Protein AF-A0AAP8LA96-F1 (afdb_monomer_lite)

Radius of gyration: 27.39 Å; chains: 1; bounding box: 60×35×71 Å

Organism: Escherichia coli (NCBI:txid562)

Sequence (110 aa):
MRLVTWTLISVALLAACWFIPYVNQTATIVAAAVLAVIAVPLLLPFIRKPLLTGPMMKVFRKVLPPLSQTERIALETGSVGFEGELFTGDPDWNILLNYPKPQLTAEEQA

pLDDT: mean 81.53, std 6.01, range [56.75, 90.94]

Foldseek 3Di:
DDLVVVLVVVVVVLVVLVPDPPHDPVVSVVVVVVSCVVSVLCVDPVNCCVPPVVVVVVVVPVVDDPQDPVNVVVVVVPPCDLVNLVVPVDHDVVVVVPPDDDDDDPVRVD

Structure (mmCIF, N/CA/C/O backbone):
data_AF-A0AAP8LA96-F1
#
_entry.id   AF-A0AAP8LA96-F1
#
loop_
_atom_site.group_PDB
_atom_site.id
_atom_site.type_symbol
_atom_site.label_atom_id
_atom_site.label_alt_id
_atom_site.label_comp_id
_atom_site.label_asym_id
_atom_site.label_entity_id
_atom_site.label_seq_id
_atom_site.pdbx_PDB_ins_code
_atom_site.Cartn_x
_atom_site.Cartn_y
_atom_site.Cartn_z
_atom_site.occupancy
_atom_site.B_iso_or_equiv
_atom_site.auth_seq_id
_atom_site.auth_comp_id
_atom_site.auth_asym_id
_atom_site.auth_atom_id
_atom_site.pdbx_PDB_model_num
ATOM 1 N N . MET A 1 1 ? -0.089 10.143 -2.634 1.00 56.75 1 MET A N 1
ATOM 2 C CA . MET A 1 1 ? 0.004 9.548 -3.990 1.00 56.75 1 MET A CA 1
ATOM 3 C C . MET A 1 1 ? 0.056 8.033 -3.866 1.00 56.75 1 MET A C 1
ATOM 5 O O . MET A 1 1 ? 0.771 7.541 -3.002 1.00 56.75 1 MET A O 1
ATOM 9 N N . ARG A 1 2 ? -0.754 7.293 -4.632 1.00 82.69 2 ARG A N 1
ATOM 10 C CA . ARG A 1 2 ? -0.843 5.825 -4.518 1.00 82.69 2 ARG A CA 1
ATOM 11 C C . ARG A 1 2 ? 0.421 5.181 -5.095 1.00 82.69 2 ARG A C 1
ATOM 13 O O . ARG A 1 2 ? 0.916 5.636 -6.111 1.00 82.69 2 ARG A O 1
ATOM 20 N N . LEU A 1 3 ? 0.900 4.084 -4.510 1.00 78.75 3 LEU A N 1
ATOM 21 C CA . LEU A 1 3 ? 2.045 3.316 -5.029 1.00 78.75 3 LEU A CA 1
ATOM 22 C C . LEU A 1 3 ? 1.927 3.014 -6.541 1.00 78.75 3 LEU A C 1
ATOM 24 O O . LEU A 1 3 ? 2.904 3.107 -7.272 1.00 78.75 3 LEU A O 1
ATOM 28 N N . VAL A 1 4 ? 0.701 2.758 -7.007 1.00 83.25 4 VAL A N 1
ATOM 29 C CA . VAL A 1 4 ? 0.358 2.513 -8.417 1.00 83.25 4 VAL A CA 1
ATOM 30 C C . VAL A 1 4 ? 0.769 3.666 -9.341 1.00 83.25 4 VAL A C 1
ATOM 32 O O . VAL A 1 4 ? 1.235 3.424 -10.450 1.00 83.25 4 VAL A O 1
ATOM 35 N N . THR A 1 5 ? 0.630 4.925 -8.909 1.00 83.94 5 THR A N 1
ATOM 36 C CA . THR A 1 5 ? 0.979 6.070 -9.765 1.00 83.94 5 THR A CA 1
ATOM 37 C C . THR A 1 5 ? 2.485 6.135 -9.996 1.00 83.94 5 THR A C 1
ATOM 39 O O . THR A 1 5 ? 2.919 6.362 -11.118 1.00 83.94 5 THR A O 1
ATOM 42 N N . TRP A 1 6 ? 3.288 5.847 -8.970 1.00 81.81 6 TRP A N 1
ATOM 43 C CA . TRP A 1 6 ?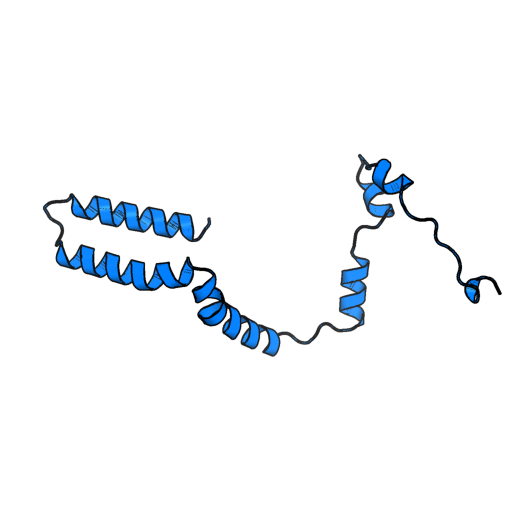 4.747 5.812 -9.085 1.00 81.81 6 TRP A CA 1
ATOM 44 C C . TRP A 1 6 ? 5.247 4.650 -9.942 1.00 81.81 6 TRP A C 1
ATOM 46 O O . TRP A 1 6 ? 6.161 4.845 -10.739 1.00 81.81 6 TRP A O 1
ATOM 56 N N . THR A 1 7 ? 4.627 3.470 -9.837 1.00 85.62 7 THR A N 1
ATOM 57 C CA . THR A 1 7 ? 4.982 2.321 -10.686 1.00 85.62 7 THR A CA 1
ATOM 58 C C . THR A 1 7 ? 4.631 2.553 -12.154 1.00 85.62 7 THR A C 1
ATOM 60 O O . THR A 1 7 ? 5.355 2.105 -13.032 1.00 85.62 7 THR A O 1
ATOM 63 N N . LEU A 1 8 ? 3.539 3.268 -12.443 1.00 85.94 8 LEU A N 1
ATOM 64 C CA . LEU A 1 8 ? 3.173 3.604 -13.821 1.00 85.94 8 LEU A CA 1
ATOM 65 C C . LEU A 1 8 ? 4.123 4.645 -14.423 1.00 85.94 8 LEU A C 1
ATOM 67 O O . LEU A 1 8 ? 4.551 4.484 -15.562 1.00 85.94 8 LEU A O 1
ATOM 71 N N . ILE A 1 9 ? 4.496 5.672 -13.652 1.00 89.00 9 ILE A N 1
ATOM 72 C CA . ILE A 1 9 ? 5.449 6.703 -14.091 1.00 89.00 9 ILE A CA 1
ATOM 73 C C . ILE A 1 9 ? 6.813 6.083 -14.413 1.00 89.00 9 ILE A C 1
ATOM 75 O O . ILE A 1 9 ? 7.401 6.390 -15.446 1.00 89.00 9 ILE A O 1
ATOM 79 N N . SER A 1 10 ? 7.317 5.191 -13.560 1.00 85.00 10 SER A N 1
ATOM 80 C CA . SER A 1 10 ? 8.624 4.564 -13.765 1.00 85.00 10 SER A CA 1
ATOM 81 C C . SER A 1 10 ? 8.644 3.596 -14.950 1.00 85.00 10 SER A C 1
ATOM 83 O O . SER A 1 10 ? 9.607 3.599 -15.716 1.00 85.00 10 SER A O 1
ATOM 85 N N . VAL A 1 11 ? 7.573 2.823 -15.162 1.00 87.69 11 VAL A N 1
ATOM 86 C CA . VAL A 1 11 ? 7.419 1.984 -16.363 1.00 87.69 11 VAL A CA 1
ATOM 87 C C . VAL A 1 11 ? 7.347 2.847 -17.625 1.00 87.69 11 VAL A C 1
ATOM 89 O O . VAL A 1 11 ? 8.013 2.534 -18.609 1.00 87.69 11 VAL A O 1
ATOM 92 N N . ALA A 1 12 ? 6.606 3.958 -17.592 1.00 88.12 12 ALA A N 1
ATOM 93 C CA . ALA A 1 12 ? 6.518 4.887 -18.717 1.00 88.12 12 ALA A CA 1
ATOM 94 C C . ALA A 1 12 ? 7.876 5.532 -19.047 1.00 88.12 12 ALA A C 1
ATOM 96 O O . ALA A 1 12 ? 8.240 5.620 -20.217 1.00 88.12 12 ALA A O 1
ATOM 97 N N . LEU A 1 13 ? 8.656 5.924 -18.034 1.00 86.62 13 LEU A N 1
ATOM 98 C CA . LEU A 1 13 ? 10.011 6.455 -18.217 1.00 86.62 13 LEU A CA 1
ATOM 99 C C . LEU A 1 13 ? 10.960 5.420 -18.834 1.00 86.62 13 LEU A C 1
ATOM 101 O O . LEU A 1 13 ? 11.691 5.747 -19.765 1.00 86.62 13 LEU A O 1
ATOM 105 N N . LEU A 1 14 ? 10.927 4.168 -18.365 1.00 85.94 14 LEU A N 1
ATOM 106 C CA . LEU A 1 14 ? 11.741 3.092 -18.943 1.00 85.94 14 LEU A CA 1
ATOM 107 C C . LEU A 1 14 ? 11.339 2.779 -20.390 1.00 85.94 14 LEU A C 1
ATOM 109 O O . LEU A 1 14 ? 12.213 2.558 -21.227 1.00 85.94 14 LEU A O 1
ATOM 113 N N . ALA A 1 15 ? 10.042 2.822 -20.703 1.00 84.50 15 ALA A N 1
ATOM 114 C CA . ALA A 1 15 ? 9.553 2.687 -22.071 1.00 84.50 15 ALA A CA 1
ATOM 115 C C . ALA A 1 15 ? 10.025 3.849 -22.960 1.00 84.50 15 A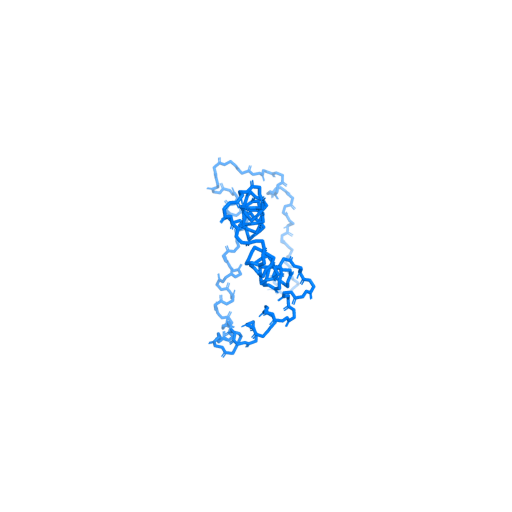LA A C 1
ATOM 117 O O . ALA A 1 15 ? 10.433 3.614 -24.091 1.00 84.50 15 ALA A O 1
ATOM 118 N N . ALA A 1 16 ? 10.051 5.083 -22.448 1.00 85.25 16 ALA A N 1
ATOM 119 C CA . ALA A 1 16 ? 10.608 6.230 -23.168 1.00 85.25 16 ALA A CA 1
ATOM 120 C C . ALA A 1 16 ? 12.116 6.061 -23.435 1.00 85.25 16 ALA A C 1
ATOM 122 O O . ALA A 1 16 ? 12.574 6.307 -24.550 1.00 85.25 16 ALA A O 1
ATOM 123 N N . CYS A 1 17 ? 12.874 5.572 -22.446 1.00 83.50 17 CYS A N 1
ATOM 124 C CA . CYS A 1 17 ? 14.303 5.274 -22.591 1.00 83.50 17 CYS A CA 1
ATOM 125 C C . CYS A 1 17 ? 14.596 4.209 -23.656 1.00 83.50 17 CYS A C 1
ATOM 127 O O . CYS A 1 17 ? 15.680 4.228 -24.235 1.00 83.50 17 CYS A O 1
ATOM 129 N N . TRP A 1 18 ? 13.646 3.317 -23.950 1.00 80.31 18 TRP A N 1
ATOM 130 C CA . TRP A 1 18 ? 13.789 2.312 -25.006 1.00 80.31 18 TRP A CA 1
ATOM 131 C C . TRP A 1 18 ? 13.904 2.925 -26.410 1.00 80.31 18 TRP A C 1
ATOM 133 O O . TRP A 1 18 ? 14.567 2.364 -27.279 1.00 80.31 18 TRP A O 1
ATOM 143 N N . PHE A 1 19 ? 13.283 4.086 -26.641 1.00 81.75 19 PHE A N 1
ATOM 144 C CA . PHE A 1 19 ? 13.285 4.763 -27.943 1.00 81.75 19 PHE A CA 1
ATOM 145 C C . PHE A 1 19 ? 14.500 5.679 -28.157 1.00 81.75 19 PHE A C 1
ATOM 147 O O . PHE A 1 19 ? 14.633 6.273 -29.226 1.00 81.75 19 PHE A O 1
ATOM 154 N N . ILE A 1 20 ? 15.392 5.805 -27.168 1.00 84.50 20 ILE A N 1
ATOM 155 C CA . ILE A 1 20 ? 16.577 6.666 -27.250 1.00 84.50 20 ILE A CA 1
ATOM 156 C C . ILE A 1 20 ? 17.755 5.852 -27.823 1.00 84.50 20 ILE A C 1
ATOM 158 O O . ILE A 1 20 ? 18.235 4.939 -27.151 1.00 84.50 20 ILE A O 1
ATOM 162 N N . PRO A 1 21 ? 18.297 6.192 -29.013 1.00 72.00 21 PRO A N 1
ATOM 163 C CA . PRO A 1 21 ? 19.334 5.391 -29.684 1.00 72.00 21 PRO A CA 1
ATOM 164 C C . PRO A 1 21 ? 20.662 5.272 -28.919 1.00 72.00 21 PRO A C 1
ATOM 166 O O . PRO A 1 21 ? 21.426 4.340 -29.139 1.00 72.00 21 PRO A O 1
ATOM 169 N N . TYR A 1 22 ? 20.945 6.224 -28.026 1.00 78.31 22 TYR A N 1
ATOM 170 C CA . TYR A 1 22 ? 22.170 6.280 -27.219 1.00 78.31 22 TYR A CA 1
ATOM 171 C C . TYR A 1 22 ? 22.110 5.447 -25.929 1.00 78.31 22 TYR A C 1
ATOM 173 O O . TYR A 1 22 ? 23.097 5.368 -25.196 1.00 78.31 22 TYR A O 1
ATOM 181 N N . VAL A 1 23 ? 20.959 4.849 -25.615 1.00 81.00 23 VAL A N 1
ATOM 182 C CA . VAL A 1 23 ? 20.758 4.102 -24.373 1.00 81.00 23 VAL A CA 1
ATOM 183 C C . VAL A 1 23 ? 21.096 2.627 -24.578 1.00 81.00 23 VAL A C 1
ATOM 185 O O . VAL A 1 23 ? 20.668 1.989 -25.537 1.00 81.00 23 VAL A O 1
ATOM 188 N N . ASN A 1 24 ? 21.849 2.056 -23.636 1.00 84.19 24 ASN A N 1
ATOM 189 C CA . ASN A 1 24 ? 22.156 0.632 -23.647 1.00 84.19 24 ASN A CA 1
ATOM 190 C C . ASN A 1 24 ? 20.895 -0.192 -23.330 1.00 84.19 24 ASN A C 1
ATOM 192 O O . ASN A 1 24 ? 20.390 -0.175 -22.204 1.00 84.19 24 ASN A O 1
ATOM 196 N N . GLN A 1 25 ? 20.425 -0.962 -24.313 1.00 79.00 25 GLN A N 1
ATOM 197 C CA . GLN A 1 25 ? 19.217 -1.784 -24.201 1.00 79.00 25 GLN A CA 1
ATOM 198 C C . GLN A 1 25 ? 19.311 -2.808 -23.063 1.00 79.00 25 GLN A C 1
ATOM 200 O O . GLN A 1 25 ? 18.345 -3.004 -22.328 1.00 79.00 25 GLN A O 1
ATOM 205 N N . THR A 1 26 ? 20.486 -3.396 -22.829 1.00 85.25 26 THR A N 1
ATOM 206 C CA . THR A 1 26 ? 20.661 -4.385 -21.751 1.00 85.25 26 THR A CA 1
ATOM 207 C C . THR A 1 26 ? 20.442 -3.766 -20.369 1.00 85.25 26 THR A C 1
ATOM 209 O O . THR A 1 26 ? 19.748 -4.346 -19.536 1.00 85.25 26 THR A O 1
ATOM 212 N N . ALA A 1 27 ? 20.926 -2.540 -20.151 1.00 84.38 27 ALA A N 1
ATOM 213 C CA . ALA A 1 27 ? 20.719 -1.809 -18.905 1.00 84.38 27 ALA A CA 1
ATOM 214 C C . ALA A 1 27 ? 19.234 -1.486 -18.664 1.00 84.38 27 ALA A C 1
ATOM 216 O O . ALA A 1 27 ? 18.757 -1.605 -17.536 1.00 84.38 27 ALA A O 1
ATOM 217 N N . THR A 1 28 ? 18.481 -1.140 -19.715 1.00 84.56 28 THR A N 1
ATOM 218 C CA . THR A 1 28 ? 17.036 -0.869 -19.587 1.00 84.56 28 THR A CA 1
ATOM 219 C C . THR A 1 28 ? 16.231 -2.115 -19.228 1.00 84.56 28 THR A C 1
ATOM 221 O O . THR A 1 28 ? 15.351 -2.037 -18.373 1.00 84.56 28 THR A O 1
ATOM 224 N N . ILE A 1 29 ? 16.571 -3.276 -19.801 1.00 86.44 29 ILE A N 1
ATOM 225 C CA . ILE A 1 29 ? 15.930 -4.556 -19.468 1.00 86.44 29 ILE A CA 1
ATOM 226 C C . ILE A 1 29 ? 16.223 -4.933 -18.017 1.00 86.44 29 ILE A C 1
ATOM 228 O O . ILE A 1 29 ? 15.308 -5.311 -17.288 1.00 86.44 29 ILE A O 1
ATOM 232 N N . VAL A 1 30 ? 17.476 -4.795 -17.573 1.00 90.12 30 VAL A N 1
ATOM 233 C CA . VAL A 1 30 ? 17.857 -5.080 -16.182 1.00 90.12 30 VAL A CA 1
ATOM 234 C C . VAL A 1 30 ? 17.112 -4.154 -15.219 1.00 90.12 30 VAL A C 1
ATOM 236 O O . VAL A 1 30 ? 16.537 -4.628 -14.242 1.00 90.12 30 VAL A O 1
ATOM 239 N N . ALA A 1 31 ? 17.048 -2.853 -15.511 1.00 86.44 31 ALA A N 1
ATOM 240 C CA . ALA A 1 31 ? 16.306 -1.897 -14.693 1.00 86.44 31 ALA A CA 1
ATOM 241 C C . ALA A 1 31 ? 14.801 -2.218 -14.643 1.00 86.44 31 ALA A C 1
ATOM 243 O O . ALA A 1 31 ? 14.201 -2.189 -13.567 1.00 86.44 31 ALA A O 1
ATOM 244 N N . ALA A 1 32 ? 14.201 -2.586 -15.779 1.00 88.19 32 ALA A N 1
ATOM 245 C CA . ALA A 1 32 ? 12.804 -3.006 -15.849 1.00 88.19 32 ALA A CA 1
ATOM 246 C C . ALA A 1 32 ? 12.549 -4.301 -15.063 1.00 88.19 32 ALA A C 1
ATOM 248 O O . ALA A 1 32 ? 11.551 -4.394 -14.348 1.00 88.19 32 ALA A O 1
ATOM 249 N N . ALA A 1 33 ? 13.462 -5.271 -15.137 1.00 89.62 33 ALA A N 1
ATOM 250 C CA . ALA A 1 33 ? 13.375 -6.517 -14.384 1.00 89.62 33 ALA A CA 1
ATOM 251 C C . ALA A 1 33 ? 13.458 -6.267 -12.872 1.00 89.62 33 ALA A C 1
ATOM 253 O O . ALA A 1 33 ? 12.606 -6.749 -12.128 1.00 89.62 33 ALA A O 1
ATOM 254 N N . VAL A 1 34 ? 14.419 -5.458 -12.413 1.00 90.94 34 VAL A N 1
ATOM 255 C CA . VAL A 1 34 ? 14.539 -5.069 -10.995 1.00 90.94 34 VAL A CA 1
ATOM 256 C C . VAL A 1 34 ? 13.271 -4.360 -10.522 1.00 90.94 34 VAL A C 1
ATOM 258 O O . VAL A 1 34 ? 12.736 -4.677 -9.458 1.00 90.94 34 VAL A O 1
ATOM 261 N N . LEU A 1 35 ? 12.748 -3.440 -11.334 1.00 89.94 35 LEU A N 1
ATOM 262 C CA . LEU A 1 35 ? 11.518 -2.731 -11.017 1.00 89.94 35 LEU A CA 1
ATOM 263 C C . LEU A 1 35 ? 10.333 -3.686 -10.903 1.00 89.94 35 LEU A C 1
ATOM 265 O O . LEU A 1 35 ? 9.586 -3.600 -9.933 1.00 89.94 35 LEU A O 1
ATOM 269 N N . ALA A 1 36 ? 10.175 -4.612 -11.849 1.00 87.44 36 ALA A N 1
ATOM 270 C CA . ALA A 1 36 ? 9.113 -5.609 -11.820 1.00 87.44 36 ALA A CA 1
ATOM 271 C C . ALA A 1 36 ? 9.221 -6.511 -10.581 1.00 87.44 36 ALA A C 1
ATOM 273 O O . ALA A 1 36 ? 8.221 -6.723 -9.896 1.00 87.44 36 ALA A O 1
ATOM 274 N N . VAL A 1 37 ? 10.428 -6.969 -10.235 1.00 89.06 37 VAL A N 1
ATOM 275 C CA . VAL A 1 37 ? 10.679 -7.808 -9.051 1.00 89.06 37 VAL A CA 1
ATOM 276 C C . VAL A 1 37 ? 10.267 -7.108 -7.755 1.00 89.06 37 VAL A C 1
ATOM 278 O O . VAL A 1 37 ? 9.747 -7.763 -6.858 1.00 89.06 37 VAL A O 1
ATOM 281 N N . ILE A 1 38 ? 10.446 -5.790 -7.646 1.00 86.50 38 ILE A N 1
ATOM 282 C CA . ILE A 1 38 ? 10.074 -5.030 -6.441 1.00 86.50 38 ILE A CA 1
ATOM 283 C C . ILE A 1 38 ? 8.599 -4.602 -6.480 1.00 86.50 38 ILE A C 1
ATOM 285 O O . ILE A 1 38 ? 7.885 -4.705 -5.481 1.00 86.50 38 ILE A O 1
ATOM 289 N N . ALA A 1 39 ? 8.121 -4.120 -7.627 1.00 85.88 39 ALA A N 1
ATOM 290 C CA . ALA A 1 39 ? 6.790 -3.541 -7.769 1.00 85.88 39 ALA A CA 1
ATOM 291 C C . ALA A 1 39 ? 5.684 -4.600 -7.767 1.00 85.88 39 ALA A C 1
ATOM 293 O O . ALA A 1 39 ? 4.644 -4.381 -7.146 1.00 85.88 39 ALA A O 1
ATOM 294 N N . VAL A 1 40 ? 5.885 -5.750 -8.420 1.00 85.00 40 VAL A N 1
ATOM 295 C CA . VAL A 1 40 ? 4.853 -6.796 -8.546 1.00 85.00 40 VAL A CA 1
ATOM 296 C C . VAL A 1 40 ? 4.429 -7.360 -7.180 1.00 85.00 40 VAL A C 1
ATOM 298 O O . VAL A 1 40 ? 3.223 -7.362 -6.904 1.00 85.00 40 VAL A O 1
ATOM 301 N N . PRO A 1 41 ? 5.346 -7.755 -6.271 1.00 83.69 41 PRO A N 1
ATOM 302 C CA . PRO A 1 41 ? 4.972 -8.201 -4.927 1.00 83.69 41 PRO A CA 1
ATOM 303 C C . PRO A 1 41 ? 4.245 -7.129 -4.113 1.00 83.69 41 PRO A C 1
ATOM 305 O O . PRO A 1 41 ? 3.407 -7.456 -3.275 1.00 83.69 41 PRO A O 1
ATOM 308 N N . LEU A 1 42 ? 4.559 -5.853 -4.355 1.00 84.50 42 LEU A N 1
ATOM 309 C CA . LEU A 1 42 ? 4.030 -4.718 -3.601 1.00 84.50 42 LEU A CA 1
ATOM 310 C C . LEU A 1 42 ? 2.648 -4.265 -4.107 1.00 84.50 42 LEU A C 1
ATOM 312 O O . LEU A 1 42 ? 1.796 -3.848 -3.314 1.00 84.50 42 LEU A O 1
ATOM 316 N N . LEU A 1 43 ? 2.405 -4.392 -5.416 1.00 82.19 43 LEU A N 1
ATOM 317 C CA . LEU A 1 43 ? 1.127 -4.113 -6.074 1.00 82.19 43 LEU A CA 1
ATOM 318 C C . LEU A 1 43 ? 0.087 -5.199 -5.782 1.00 82.19 43 LEU A C 1
ATOM 320 O O . LEU A 1 43 ? -1.083 -4.880 -5.559 1.00 82.19 43 LEU A O 1
ATOM 324 N N . LEU A 1 44 ? 0.499 -6.471 -5.753 1.00 84.00 44 LEU A N 1
ATOM 325 C CA . LEU A 1 44 ? -0.424 -7.591 -5.594 1.00 84.00 44 LEU A CA 1
ATOM 326 C C . LEU A 1 44 ? -0.812 -7.801 -4.121 1.00 84.00 44 LEU A C 1
ATOM 328 O O . LEU A 1 44 ? 0.023 -8.198 -3.302 1.00 84.00 44 LEU A O 1
ATOM 332 N N . PRO A 1 45 ? -2.096 -7.611 -3.749 1.00 77.44 45 PRO A N 1
ATOM 333 C CA . PRO A 1 45 ? -2.527 -7.708 -2.361 1.00 77.44 45 PRO A CA 1
ATOM 334 C C . PRO A 1 45 ? -2.358 -9.102 -1.757 1.00 77.44 45 PRO A C 1
ATOM 336 O O . PRO A 1 45 ? -2.180 -9.209 -0.545 1.00 77.44 45 PRO A O 1
ATOM 339 N N . PHE A 1 46 ? -2.388 -10.141 -2.589 1.00 80.88 46 PHE A N 1
ATOM 340 C CA . PHE A 1 46 ? -2.182 -11.525 -2.176 1.00 80.88 46 PHE A CA 1
ATOM 341 C C . PHE A 1 46 ? -0.735 -11.809 -1.746 1.00 80.88 46 PHE A C 1
ATOM 343 O O . PHE A 1 46 ? -0.524 -12.607 -0.843 1.00 80.88 46 PHE A O 1
ATOM 350 N N . ILE A 1 47 ? 0.249 -11.112 -2.327 1.00 81.81 47 ILE A N 1
ATOM 351 C CA . ILE A 1 47 ? 1.676 -11.299 -2.021 1.00 81.81 47 ILE A CA 1
ATOM 352 C C . ILE A 1 47 ? 2.123 -10.315 -0.933 1.00 81.81 47 ILE A C 1
ATOM 354 O O . ILE A 1 47 ? 2.756 -10.710 0.047 1.00 81.81 47 ILE A O 1
ATOM 358 N N . ARG A 1 48 ? 1.716 -9.041 -1.030 1.00 84.31 48 ARG A N 1
ATOM 359 C CA . ARG A 1 48 ? 2.113 -7.992 -0.072 1.00 84.31 48 ARG A CA 1
ATOM 360 C C . ARG A 1 48 ? 1.662 -8.280 1.365 1.00 84.31 48 ARG A C 1
ATOM 362 O O . ARG A 1 48 ? 2.376 -7.975 2.316 1.00 84.31 48 ARG A O 1
ATOM 369 N N . LYS A 1 49 ? 0.452 -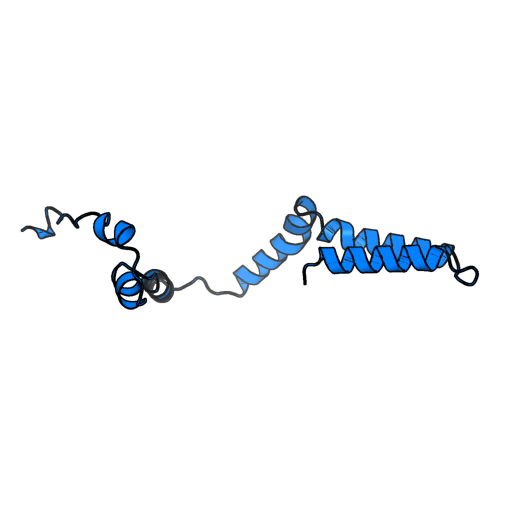8.829 1.540 1.00 82.62 49 LYS A N 1
ATOM 370 C CA . LYS A 1 49 ? -0.168 -9.013 2.859 1.00 82.62 49 LYS A CA 1
ATOM 371 C C . LYS A 1 49 ? 0.564 -10.069 3.696 1.00 82.62 49 LYS A C 1
ATOM 373 O O . LYS A 1 49 ? 0.914 -9.735 4.825 1.00 82.62 49 LYS A O 1
ATOM 378 N N . PRO A 1 50 ? 0.824 -11.296 3.204 1.00 83.69 50 PRO A N 1
ATOM 379 C CA . PRO A 1 50 ? 1.559 -12.294 3.978 1.00 83.69 50 PRO A CA 1
ATOM 380 C C . PRO A 1 50 ? 3.050 -11.967 4.114 1.00 83.69 50 PRO A C 1
ATOM 382 O O . PRO A 1 50 ? 3.610 -12.209 5.179 1.00 83.69 50 PRO A O 1
ATOM 385 N N . LEU A 1 51 ? 3.682 -11.397 3.079 1.00 81.12 51 LEU A N 1
ATOM 386 C CA . LEU A 1 51 ? 5.134 -11.190 3.057 1.00 81.12 51 LEU A CA 1
ATOM 387 C C . LEU A 1 51 ? 5.581 -9.919 3.792 1.00 81.12 51 LEU A C 1
ATOM 389 O O . LEU A 1 51 ? 6.605 -9.930 4.465 1.00 81.12 51 LEU A O 1
ATOM 393 N N . LEU A 1 52 ? 4.817 -8.828 3.677 1.00 81.19 52 LEU A N 1
ATOM 394 C CA . LEU A 1 52 ? 5.168 -7.528 4.257 1.00 81.19 52 LEU A CA 1
ATOM 395 C C . LEU A 1 52 ? 4.291 -7.191 5.461 1.00 81.19 52 LEU A C 1
ATOM 397 O O . LEU A 1 52 ? 4.780 -6.981 6.569 1.00 81.19 52 LEU A O 1
ATOM 401 N N . THR A 1 53 ? 2.973 -7.137 5.257 1.00 85.06 53 THR A N 1
ATOM 402 C CA . THR A 1 53 ? 2.057 -6.598 6.273 1.00 85.06 53 THR A CA 1
ATOM 403 C C . THR A 1 53 ? 1.935 -7.514 7.489 1.00 85.06 53 THR A C 1
ATOM 405 O O . THR A 1 53 ? 1.941 -7.035 8.617 1.00 85.06 53 THR A O 1
ATOM 408 N N . GLY A 1 54 ? 1.848 -8.827 7.279 1.00 84.56 54 GLY A N 1
ATOM 409 C CA . GLY A 1 54 ? 1.728 -9.838 8.329 1.00 84.56 54 GLY A CA 1
ATOM 410 C C . GLY A 1 54 ? 2.855 -9.791 9.368 1.00 84.56 54 GLY A C 1
ATOM 411 O O . GLY A 1 54 ? 2.559 -9.618 10.553 1.00 84.56 54 GLY A O 1
ATOM 412 N N . PRO A 1 55 ? 4.137 -9.921 8.977 1.00 84.50 55 PRO A N 1
ATOM 413 C CA . PRO A 1 55 ? 5.247 -9.853 9.925 1.00 84.50 55 PRO A CA 1
ATOM 414 C C . PRO A 1 55 ? 5.376 -8.469 10.567 1.00 84.50 55 PRO A C 1
ATOM 416 O O . PRO A 1 55 ? 5.565 -8.384 11.779 1.00 84.50 55 PRO A O 1
ATOM 419 N N . MET A 1 56 ? 5.179 -7.392 9.801 1.00 85.69 56 MET A N 1
ATOM 420 C CA . MET A 1 56 ? 5.223 -6.029 10.338 1.00 85.69 56 MET A CA 1
ATOM 421 C C . MET A 1 56 ? 4.148 -5.810 11.413 1.00 85.69 56 MET A C 1
ATOM 423 O O . MET A 1 56 ? 4.434 -5.264 12.475 1.00 85.69 56 MET A O 1
ATOM 427 N N . MET A 1 57 ? 2.935 -6.324 11.196 1.00 85.56 57 MET A N 1
ATOM 428 C CA . MET A 1 57 ? 1.848 -6.266 12.175 1.00 85.56 57 MET A CA 1
ATOM 429 C C . MET A 1 57 ? 2.153 -7.096 13.428 1.00 85.56 57 MET A C 1
ATOM 431 O O . MET A 1 57 ? 1.801 -6.684 14.530 1.00 85.56 57 MET A O 1
ATOM 435 N N . LYS A 1 58 ? 2.824 -8.250 13.296 1.00 84.12 58 LYS A N 1
ATOM 436 C CA . LYS A 1 58 ? 3.263 -9.047 14.458 1.00 84.12 58 LYS A CA 1
ATOM 437 C C . LYS A 1 58 ? 4.271 -8.285 15.317 1.00 84.12 58 LYS A C 1
ATOM 439 O O . LYS A 1 58 ? 4.149 -8.302 16.537 1.00 84.12 58 LYS A O 1
ATOM 444 N N . VAL A 1 59 ? 5.234 -7.608 14.690 1.00 86.56 59 VAL A N 1
ATOM 445 C CA . VAL A 1 59 ? 6.201 -6.757 15.401 1.00 86.56 59 VAL A CA 1
ATOM 446 C C . VAL A 1 59 ? 5.484 -5.593 16.074 1.00 86.56 59 VAL A C 1
ATOM 448 O O . VAL A 1 59 ? 5.679 -5.356 17.261 1.00 86.56 59 VAL A O 1
ATOM 451 N N . PHE A 1 60 ? 4.592 -4.918 15.352 1.00 85.38 60 PHE A N 1
ATOM 452 C CA . PHE A 1 60 ? 3.850 -3.780 15.881 1.00 85.38 60 PHE A CA 1
ATOM 453 C C . PHE A 1 60 ? 2.983 -4.156 17.089 1.00 85.38 60 PHE A C 1
ATOM 455 O O . PHE A 1 60 ? 3.031 -3.480 18.110 1.00 85.38 60 PHE A O 1
ATOM 462 N N . ARG A 1 61 ? 2.284 -5.297 17.032 1.00 81.56 61 ARG A N 1
ATOM 463 C CA . ARG A 1 61 ? 1.528 -5.842 18.175 1.00 81.56 61 ARG A CA 1
ATOM 464 C C . ARG A 1 61 ? 2.398 -6.229 19.368 1.00 81.56 61 ARG A C 1
ATOM 466 O O . ARG A 1 61 ? 1.880 -6.327 20.468 1.00 81.56 61 ARG A O 1
ATOM 473 N N . LYS A 1 62 ? 3.686 -6.507 19.159 1.00 81.62 62 LYS A N 1
ATOM 474 C CA . LYS A 1 62 ? 4.620 -6.806 20.250 1.00 81.62 62 LYS A CA 1
ATOM 475 C C . LYS A 1 62 ? 5.099 -5.533 20.952 1.00 81.62 62 LYS A C 1
ATOM 477 O O . LYS A 1 62 ? 5.409 -5.581 22.134 1.00 81.62 62 LYS A O 1
ATOM 482 N N . VAL A 1 63 ? 5.197 -4.428 20.214 1.00 85.19 63 VAL A N 1
ATOM 483 C CA . VAL A 1 63 ? 5.649 -3.130 20.736 1.00 85.19 63 VAL A CA 1
ATOM 484 C C . VAL A 1 63 ? 4.496 -2.349 21.357 1.00 85.19 63 VAL A C 1
ATOM 486 O O . VAL A 1 63 ? 4.694 -1.670 22.359 1.00 85.19 63 VAL A O 1
ATOM 489 N N . LEU A 1 64 ? 3.297 -2.445 20.782 1.00 81.31 64 LEU A N 1
ATOM 490 C CA . LEU A 1 64 ? 2.126 -1.796 21.346 1.00 81.31 64 LEU A CA 1
ATOM 491 C C . LEU A 1 64 ? 1.572 -2.600 22.527 1.00 81.31 64 LEU A C 1
ATOM 493 O O . LEU A 1 64 ? 1.220 -3.770 22.342 1.00 81.31 64 LEU A O 1
ATOM 497 N N . PRO A 1 65 ? 1.442 -1.987 23.717 1.00 75.38 65 PRO A N 1
ATOM 498 C CA . PRO A 1 65 ? 0.725 -2.609 24.812 1.00 75.38 65 PRO A CA 1
ATOM 499 C C . PRO A 1 65 ? -0.751 -2.798 24.424 1.00 75.38 65 PRO A C 1
ATOM 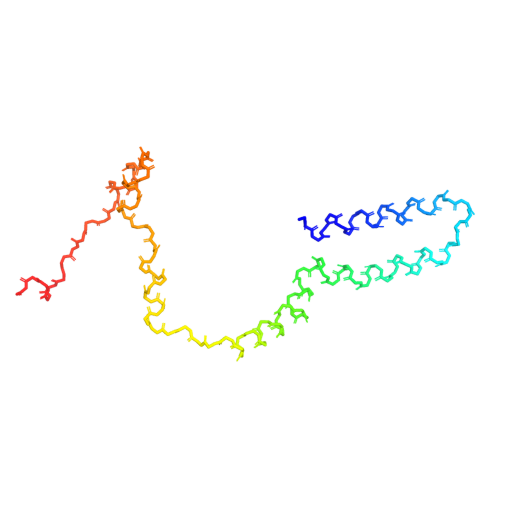501 O O . PRO A 1 65 ? -1.297 -2.019 23.635 1.00 75.38 65 PRO A O 1
ATOM 504 N N . PRO A 1 66 ? -1.416 -3.839 24.948 1.00 73.94 66 PRO A N 1
ATOM 505 C CA . PRO A 1 66 ? -2.853 -3.975 24.782 1.00 73.94 66 PRO A CA 1
ATOM 506 C C . PRO A 1 66 ? -3.546 -2.743 25.375 1.00 73.94 66 PRO A C 1
ATOM 508 O O . PRO A 1 66 ? -3.202 -2.313 26.473 1.00 73.94 66 PRO A O 1
ATOM 511 N N . LEU A 1 67 ? -4.517 -2.193 24.642 1.00 78.31 67 LEU A N 1
ATOM 512 C CA . LEU A 1 67 ? -5.343 -1.081 25.112 1.00 78.31 67 LEU A CA 1
ATOM 513 C C . LEU A 1 67 ? -5.942 -1.423 26.478 1.00 78.31 67 LEU A C 1
ATOM 515 O O . LEU A 1 67 ? -6.600 -2.463 26.616 1.00 78.31 67 LEU A O 1
ATOM 519 N N . SER A 1 68 ? -5.720 -0.553 27.462 1.00 82.75 68 SER A N 1
ATOM 520 C CA . SER A 1 68 ? -6.315 -0.721 28.783 1.00 82.75 68 SER A CA 1
ATOM 521 C C . SER A 1 68 ? -7.838 -0.591 28.704 1.00 82.75 68 SER A C 1
ATOM 523 O O . SER A 1 68 ? -8.395 0.006 27.777 1.00 82.75 68 SER A O 1
ATOM 525 N N . GLN A 1 69 ? -8.534 -1.173 29.680 1.00 78.62 69 GLN A N 1
ATOM 526 C CA . GLN A 1 69 ? -9.995 -1.133 29.730 1.00 78.62 69 GLN A CA 1
ATOM 527 C C . GLN A 1 69 ? -10.519 0.312 29.730 1.00 78.62 69 GLN A C 1
ATOM 529 O O . GLN A 1 69 ? -11.489 0.607 29.041 1.00 78.62 69 GLN A O 1
ATOM 534 N N . THR A 1 70 ? -9.843 1.224 30.428 1.00 83.25 70 THR A N 1
ATOM 535 C CA . THR A 1 70 ? -10.214 2.642 30.503 1.00 83.25 70 THR A CA 1
ATOM 536 C C . THR A 1 70 ? -9.948 3.396 29.200 1.00 83.25 70 THR A C 1
ATOM 538 O O . THR A 1 70 ? -10.796 4.177 28.784 1.00 83.25 70 THR A O 1
ATOM 541 N N . GLU A 1 71 ? -8.828 3.148 28.511 1.00 81.50 71 GLU A N 1
ATOM 542 C CA . GLU A 1 71 ? -8.544 3.761 27.200 1.00 81.50 71 GLU A CA 1
ATOM 543 C C . GLU A 1 71 ? -9.512 3.276 26.120 1.00 81.50 71 GLU A C 1
ATOM 545 O O . GLU A 1 71 ? -9.917 4.051 25.255 1.00 81.50 71 GLU A O 1
ATOM 550 N N . ARG A 1 72 ? -9.918 2.002 26.179 1.00 80.31 72 ARG A N 1
ATOM 551 C CA . ARG A 1 72 ? -10.941 1.474 25.275 1.00 80.31 72 ARG A CA 1
ATOM 552 C C . ARG A 1 72 ? -12.282 2.154 25.519 1.00 80.31 72 ARG A C 1
ATOM 554 O O . ARG A 1 72 ? -12.878 2.629 24.562 1.00 80.31 72 ARG A O 1
ATOM 561 N N . ILE A 1 73 ? -12.708 2.245 26.781 1.00 77.50 73 ILE A N 1
ATOM 562 C CA . ILE A 1 73 ? -13.944 2.942 27.152 1.00 77.50 73 ILE A CA 1
ATOM 563 C C . ILE A 1 73 ? -13.880 4.397 26.690 1.00 77.50 73 ILE A C 1
ATOM 565 O O . ILE A 1 73 ? -14.835 4.877 26.099 1.00 77.50 73 ILE A O 1
ATOM 569 N N . ALA A 1 74 ? -12.755 5.091 26.874 1.00 80.81 74 ALA A N 1
ATOM 570 C CA . ALA A 1 74 ? -12.597 6.466 26.405 1.00 80.81 74 ALA A CA 1
ATOM 571 C C . ALA A 1 74 ? -12.729 6.598 24.873 1.00 80.81 74 ALA A C 1
ATOM 573 O O . ALA A 1 74 ? -13.363 7.539 24.401 1.00 80.81 74 ALA A O 1
ATOM 574 N N . LEU A 1 75 ? -12.182 5.655 24.095 1.00 76.94 75 LEU A N 1
ATOM 575 C CA . LEU A 1 75 ? -12.329 5.639 22.632 1.00 76.94 75 LEU A CA 1
ATOM 576 C C . LEU A 1 75 ? -13.753 5.293 22.180 1.00 76.94 75 LEU A C 1
ATOM 578 O O . LEU A 1 75 ? -14.256 5.907 21.243 1.00 76.94 75 LEU A O 1
ATOM 582 N N . GLU A 1 76 ? -14.400 4.333 22.838 1.00 74.38 76 GLU A N 1
ATOM 583 C CA . GLU A 1 76 ? -15.788 3.934 22.563 1.00 74.38 76 GLU A CA 1
ATOM 584 C C . GLU A 1 76 ? -16.783 5.028 22.980 1.00 74.38 76 GLU A C 1
ATOM 586 O O . GLU A 1 76 ? -17.772 5.254 22.294 1.00 74.38 76 GLU A O 1
ATOM 591 N N . THR A 1 77 ? -16.474 5.782 24.037 1.00 72.69 77 THR A N 1
ATOM 592 C CA . THR A 1 77 ? -17.254 6.947 24.494 1.00 72.69 77 THR A CA 1
ATOM 593 C C . THR A 1 77 ? -17.073 8.159 23.568 1.00 72.69 77 THR A C 1
ATOM 595 O O . THR A 1 77 ? -17.887 9.075 23.575 1.00 72.69 77 THR A O 1
ATOM 598 N N . GLY A 1 78 ? -16.031 8.166 22.730 1.00 64.44 78 GLY A N 1
ATOM 599 C CA . GLY A 1 78 ? -15.792 9.190 21.711 1.00 64.44 78 GLY A CA 1
ATOM 600 C C . GLY A 1 78 ? -16.639 9.044 20.441 1.00 64.44 78 GLY A C 1
ATOM 601 O O . GLY A 1 78 ? -16.470 9.842 19.517 1.00 64.44 78 GLY A O 1
ATOM 602 N N . SER A 1 79 ? -17.524 8.043 20.347 1.00 65.25 79 SER A N 1
ATOM 603 C CA . SER A 1 79 ? -18.485 7.975 19.246 1.00 65.25 79 SER A CA 1
ATOM 604 C C . SER A 1 79 ? -19.517 9.088 19.388 1.00 65.25 79 SER A C 1
ATOM 606 O 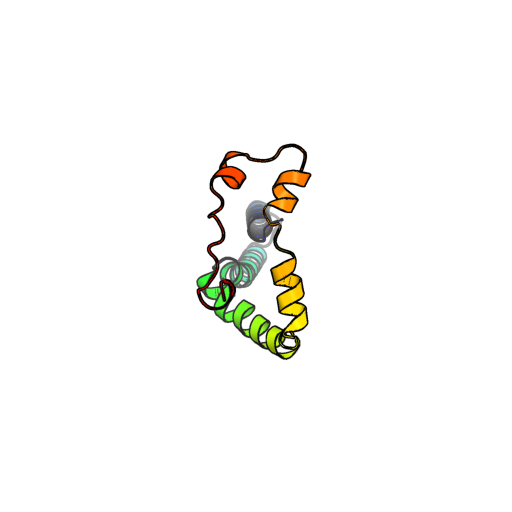O . SER A 1 79 ? -20.127 9.251 20.442 1.00 65.25 79 SER A O 1
ATOM 608 N N . VAL A 1 80 ? -19.718 9.839 18.312 1.00 67.19 80 VAL A N 1
ATOM 609 C CA . VAL A 1 80 ? -20.703 10.914 18.241 1.00 67.19 80 VAL A CA 1
ATOM 610 C C . VAL A 1 80 ? -22.101 10.294 18.363 1.00 67.19 80 VAL A C 1
ATOM 612 O O . VAL A 1 80 ? -22.546 9.601 17.452 1.00 67.19 80 VAL A O 1
ATOM 615 N N . GLY A 1 81 ? -22.739 10.459 19.524 1.00 74.62 81 GLY A N 1
ATOM 616 C CA . GLY A 1 81 ? -24.109 10.004 19.779 1.00 74.62 81 GLY A CA 1
ATOM 617 C C . GLY A 1 81 ? -25.157 10.905 19.119 1.00 74.62 81 GLY A C 1
ATOM 618 O O . GLY A 1 81 ? -24.847 11.704 18.232 1.00 74.62 81 GLY A O 1
ATOM 619 N N . PHE A 1 82 ? -26.402 10.828 19.598 1.00 74.69 82 PHE A N 1
ATOM 620 C CA . PHE A 1 82 ? -27.478 11.713 19.129 1.00 74.69 82 PHE A CA 1
ATOM 621 C C . PHE A 1 82 ? -27.173 13.191 19.432 1.00 74.69 82 PHE A C 1
ATOM 623 O O . PHE A 1 82 ? -27.613 14.087 18.711 1.00 74.69 82 PHE A O 1
ATOM 630 N N . GLU A 1 83 ? -26.394 13.454 20.483 1.00 75.88 83 GLU A N 1
ATOM 631 C CA . GLU A 1 83 ? -26.000 14.794 20.899 1.00 75.88 83 GLU A CA 1
ATOM 632 C C . GLU A 1 83 ? -25.106 15.463 19.861 1.00 75.88 83 GLU A C 1
ATOM 634 O O . GLU A 1 83 ? -25.288 16.639 19.559 1.00 75.88 83 GLU A O 1
ATOM 639 N N . GLY A 1 84 ? -24.144 14.740 19.288 1.00 79.31 84 GLY A N 1
ATOM 640 C CA . GLY A 1 84 ? -23.246 15.373 18.332 1.00 79.31 84 GLY A CA 1
ATOM 641 C C . GLY A 1 84 ? -23.892 15.614 16.969 1.00 79.31 84 GLY A C 1
ATOM 642 O O . GLY A 1 84 ? -23.579 16.627 16.354 1.00 79.31 84 GLY A O 1
ATOM 643 N N . GLU A 1 85 ? -24.871 14.801 16.559 1.00 81.88 85 GLU A N 1
ATOM 644 C CA . GLU A 1 85 ? -25.732 15.116 15.408 1.00 81.88 85 GLU A CA 1
ATOM 645 C C . GLU A 1 85 ? -26.465 16.453 15.641 1.00 81.88 85 GLU A C 1
ATOM 647 O O . GLU A 1 85 ? -26.398 17.361 14.813 1.00 81.88 85 GLU A O 1
ATOM 652 N N . LEU A 1 86 ? -27.057 16.637 16.830 1.00 83.44 86 LEU A N 1
ATOM 653 C CA . LEU A 1 86 ? -27.794 17.850 17.205 1.00 83.44 86 LEU A CA 1
ATOM 654 C C . LEU A 1 86 ? -26.917 19.118 17.230 1.00 83.44 86 LEU A C 1
ATOM 656 O O . LEU A 1 86 ? -27.392 20.206 16.899 1.00 83.44 86 LEU A O 1
ATOM 660 N N . PHE A 1 87 ? -25.637 18.993 17.593 1.00 82.12 87 PHE A N 1
ATOM 661 C CA . PHE A 1 87 ? -24.692 20.116 17.663 1.00 82.12 87 PHE A CA 1
ATOM 662 C C . PHE A 1 87 ? -23.924 20.387 16.356 1.00 82.12 87 PHE A C 1
ATOM 664 O O . PHE A 1 87 ? -23.056 21.262 16.336 1.00 82.12 87 PHE A O 1
ATOM 671 N N . THR A 1 88 ? -24.249 19.701 15.254 1.00 79.75 88 THR A N 1
ATOM 672 C CA . THR A 1 88 ? -23.561 19.876 13.956 1.00 79.75 88 THR A CA 1
ATOM 673 C C . THR A 1 88 ? -24.044 21.112 13.170 1.00 79.75 88 THR A C 1
ATOM 675 O O . THR A 1 88 ? -23.391 21.547 12.224 1.00 79.75 88 THR A O 1
ATOM 678 N N . GLY A 1 89 ? -25.156 21.738 13.577 1.00 84.44 89 GLY A N 1
ATOM 679 C CA . GLY A 1 89 ? -25.730 22.935 12.938 1.00 84.44 89 GLY A CA 1
ATOM 680 C C . GLY A 1 89 ? -26.696 22.639 11.781 1.00 84.44 89 GLY A C 1
ATOM 681 O O . GLY A 1 89 ? -27.594 23.441 11.543 1.00 84.44 89 GLY A O 1
ATOM 682 N N . ASP A 1 90 ? -26.566 21.475 11.139 1.00 85.94 90 ASP A N 1
ATOM 683 C CA . ASP A 1 90 ? -27.517 20.913 10.165 1.00 85.94 90 ASP A CA 1
ATOM 684 C C . ASP A 1 90 ? -27.771 19.419 10.472 1.00 85.94 90 ASP A C 1
ATOM 686 O O . ASP A 1 90 ? -27.148 18.552 9.860 1.00 85.94 90 ASP A O 1
ATOM 690 N N . PRO A 1 91 ? -28.587 19.098 11.497 1.00 86.94 91 PRO A N 1
ATOM 691 C CA . PRO A 1 91 ? -28.803 17.717 11.936 1.00 86.94 91 PRO A CA 1
ATOM 692 C C . PRO A 1 91 ? -29.718 16.924 10.987 1.00 86.94 91 PRO A C 1
ATOM 694 O O . PRO A 1 91 ? -30.777 17.419 10.582 1.00 86.94 91 PRO A O 1
ATOM 697 N N . ASP A 1 92 ? -29.396 15.650 10.726 1.00 85.69 92 ASP A N 1
ATOM 698 C CA . ASP A 1 92 ? -30.317 14.735 10.040 1.00 85.69 92 ASP A CA 1
ATOM 699 C C . ASP A 1 92 ? -31.411 14.224 10.996 1.00 85.69 92 ASP A C 1
ATOM 701 O O . ASP A 1 92 ? -31.250 13.287 11.787 1.00 85.69 92 ASP A O 1
ATOM 705 N N . TRP A 1 93 ? -32.591 14.833 10.887 1.00 85.94 93 TRP A N 1
ATOM 706 C CA . TRP A 1 93 ? -33.759 14.496 11.700 1.00 85.94 93 TRP A CA 1
ATOM 707 C C . TRP A 1 93 ? -34.275 13.070 11.497 1.00 85.94 93 TRP A C 1
ATOM 709 O O . TRP A 1 93 ? -34.889 12.520 12.415 1.00 85.94 93 TRP A O 1
ATOM 719 N N . ASN A 1 94 ? -34.028 12.440 10.345 1.00 86.56 94 ASN A N 1
ATOM 720 C CA . ASN A 1 94 ? -34.447 11.053 10.142 1.00 86.56 94 ASN A CA 1
ATOM 721 C C . ASN A 1 94 ? -33.660 10.101 11.045 1.00 86.56 94 ASN A C 1
ATOM 723 O O . ASN A 1 94 ? -34.211 9.098 11.495 1.00 86.56 94 ASN A O 1
ATOM 727 N N . ILE A 1 95 ? -32.397 10.410 11.339 1.00 82.12 95 ILE A N 1
ATOM 728 C CA . ILE A 1 95 ? -31.565 9.607 12.240 1.00 82.12 95 ILE A CA 1
ATOM 729 C C . ILE A 1 95 ? -32.055 9.778 13.682 1.00 82.12 95 ILE A C 1
ATOM 731 O O . ILE A 1 95 ? -32.294 8.789 14.376 1.00 82.12 95 ILE A O 1
ATOM 735 N N . LEU A 1 96 ? -32.286 11.022 14.110 1.00 82.56 96 LEU A N 1
ATOM 736 C CA . LEU A 1 96 ? -32.720 11.344 15.474 1.00 82.56 96 LEU A CA 1
ATOM 737 C C . LEU A 1 96 ? -34.106 10.778 15.818 1.00 82.56 96 LEU A C 1
ATOM 739 O O . LEU A 1 96 ? -34.316 10.2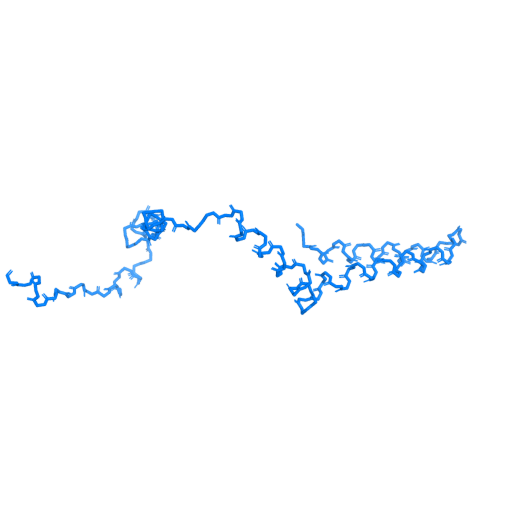85 16.924 1.00 82.56 96 LEU A O 1
ATOM 743 N N . LEU A 1 97 ? -35.055 10.817 14.880 1.00 85.38 97 LEU A N 1
ATOM 744 C CA . LEU A 1 97 ? -36.420 10.326 15.110 1.00 85.38 97 LEU A CA 1
ATOM 745 C C . LEU A 1 97 ? -36.528 8.796 15.093 1.00 85.38 97 LEU A C 1
ATOM 747 O O . LEU A 1 97 ? -37.464 8.246 15.672 1.00 85.38 97 LEU A O 1
ATOM 751 N N . ASN A 1 98 ? -35.580 8.114 14.449 1.00 84.94 98 ASN A N 1
ATOM 752 C CA . ASN A 1 98 ? -35.527 6.653 14.406 1.00 84.94 98 ASN A CA 1
ATOM 753 C C . ASN A 1 98 ? -34.688 6.045 15.541 1.00 84.94 98 ASN A C 1
ATOM 755 O O . ASN A 1 98 ? -34.535 4.822 15.588 1.00 84.94 98 ASN A O 1
ATOM 759 N N . TYR A 1 99 ? -34.161 6.856 16.466 1.00 78.44 99 TYR A N 1
ATOM 760 C CA . TYR A 1 99 ? -33.446 6.327 17.623 1.00 78.44 99 TYR A CA 1
ATOM 761 C C . TYR A 1 99 ? -34.395 5.485 18.496 1.00 78.44 99 TYR A C 1
ATOM 763 O O . TYR A 1 99 ? -35.482 5.947 18.863 1.00 78.44 99 TYR A O 1
ATOM 771 N N . PRO A 1 100 ? -34.025 4.238 18.839 1.00 78.38 100 PRO A N 1
ATOM 772 C CA . PRO A 1 100 ? -34.884 3.368 19.625 1.00 78.38 100 PRO A CA 1
ATOM 773 C C . PRO A 1 100 ? -35.093 3.958 21.022 1.00 78.38 100 PRO A C 1
ATOM 775 O O . PRO A 1 100 ? -34.144 4.387 21.677 1.00 78.38 100 PRO A O 1
ATOM 778 N N . LYS A 1 101 ? -36.343 3.954 21.500 1.00 77.31 101 LYS A N 1
ATOM 779 C CA . LYS A 1 101 ? -36.645 4.371 22.874 1.00 77.31 101 LYS A CA 1
ATOM 780 C C . LYS A 1 101 ? -35.908 3.453 23.857 1.00 77.31 101 LYS A C 1
ATOM 782 O O . LYS A 1 101 ? -36.120 2.239 23.779 1.00 77.31 101 LYS A O 1
ATOM 787 N N . PRO A 1 102 ? -35.110 4.001 24.792 1.00 74.69 102 PRO A N 1
ATOM 788 C CA . PRO A 1 102 ? -34.530 3.212 25.868 1.00 74.69 102 PRO A CA 1
ATOM 789 C C . PRO A 1 102 ? -35.659 2.543 26.655 1.00 74.69 102 PRO A C 1
ATOM 791 O O . PRO A 1 102 ? -36.597 3.214 27.092 1.00 74.69 102 PRO A O 1
ATOM 794 N N . GLN A 1 103 ? -35.602 1.222 26.790 1.00 80.50 103 GLN A N 1
ATOM 795 C CA . GLN A 1 103 ? -36.501 0.474 27.661 1.00 80.50 103 GLN A CA 1
ATOM 796 C C . GLN A 1 103 ? -35.736 0.147 28.934 1.00 80.50 103 GLN A C 1
ATOM 798 O O . GLN A 1 103 ? -34.618 -0.354 28.860 1.00 80.50 103 GLN A O 1
ATOM 803 N N . LEU A 1 104 ? -36.333 0.456 30.082 1.00 80.31 104 LEU A N 1
ATOM 804 C CA . LEU A 1 104 ? -35.749 0.109 31.371 1.00 80.31 104 LEU A CA 1
ATOM 805 C C . LEU A 1 104 ? -35.793 -1.405 31.556 1.00 80.31 104 LEU A C 1
ATOM 807 O O . LEU A 1 104 ? -36.790 -2.055 31.223 1.00 80.31 104 LEU A O 1
ATOM 811 N N . THR A 1 105 ? -34.716 -1.953 32.099 1.00 81.12 105 THR A N 1
ATOM 812 C CA . THR A 1 105 ? -34.691 -3.349 32.532 1.00 81.12 105 THR A CA 1
ATOM 813 C C . THR A 1 105 ? -35.559 -3.532 33.784 1.00 81.12 105 THR A C 1
ATOM 815 O O . THR A 1 105 ? -35.837 -2.579 34.510 1.00 81.12 105 THR A O 1
ATOM 818 N N . ALA A 1 106 ? -36.006 -4.762 34.055 1.00 80.38 106 ALA A N 1
ATOM 819 C CA . ALA A 1 106 ? -36.846 -5.053 35.222 1.00 80.38 106 ALA A CA 1
ATOM 820 C C . ALA A 1 106 ? -36.149 -4.732 36.562 1.00 80.38 106 ALA A C 1
ATOM 822 O O . ALA A 1 106 ? -36.823 -4.442 37.544 1.00 80.38 106 ALA A O 1
ATOM 823 N N . GLU A 1 107 ? -34.814 -4.760 36.590 1.00 75.44 107 GLU A N 1
ATOM 824 C CA . GLU A 1 107 ? -33.996 -4.368 37.745 1.00 75.44 107 GLU A CA 1
ATOM 825 C C . GLU A 1 107 ? -33.938 -2.844 37.937 1.00 75.44 107 GLU A C 1
ATOM 827 O O . GLU A 1 107 ? -33.883 -2.382 39.069 1.00 75.44 107 GLU A O 1
ATOM 832 N N . GLU A 1 108 ? -33.994 -2.055 36.859 1.00 74.44 108 GLU A N 1
ATOM 833 C CA . GLU A 1 108 ? -34.005 -0.582 36.919 1.00 74.44 108 GLU A CA 1
ATOM 834 C C . GLU A 1 108 ? -35.393 -0.000 37.238 1.00 74.44 108 GLU A C 1
ATOM 836 O O . GLU A 1 108 ? -35.515 1.186 37.539 1.00 74.44 108 GLU A O 1
ATOM 841 N N . GLN A 1 109 ? -36.448 -0.816 37.147 1.00 70.50 109 GLN A N 1
ATOM 842 C CA . GLN A 1 109 ? -37.830 -0.431 37.458 1.00 70.50 109 GLN A CA 1
ATOM 843 C C . GLN A 1 109 ? -38.239 -0.692 38.920 1.00 70.50 109 GLN A C 1
ATOM 845 O O . GLN A 1 109 ? -39.377 -0.372 39.274 1.00 70.50 109 GLN A O 1
ATOM 850 N N . ALA A 1 110 ? -37.359 -1.278 39.742 1.00 57.56 110 ALA A N 1
ATOM 851 C CA . ALA A 1 110 ? -37.636 -1.709 41.116 1.00 57.56 110 ALA A CA 1
ATOM 852 C C . ALA A 1 110 ? -37.108 -0.739 42.186 1.00 57.56 110 ALA A C 1
ATOM 854 O O . ALA A 1 110 ? -35.999 -0.189 42.009 1.00 57.56 110 ALA A O 1
#

Secondary structure (DSSP, 8-state):
--HHHHHHHHHHHHHHHHT-TTS-HHHHHHHHHHHHHHHHHHH-HHHHIIIIIHHHHHHHHHHSPPPPHHHHHHHHHTS--HHHHHTTSS--HHHHHTSPPPPPPTTTT-